Protein AF-A0AA41X0T2-F1 (afdb_monomer_lite)

Sequence (63 aa):
PKELLRLQGFPEDFKVVVSDQQIRKQTGNSVPVPVISAVAKEILKCLNQTDEIKQVKEYSEVI

InterPro domains:
  IPR001525 C-5 cytosine methyltransferase [PF00145] (1-45)
  IPR029063 S-adenosyl-L-methionine-dependent methyltransferase superfamily [SSF53335] (1-49)
  IPR031303 DNA methylase, C-5 cytosine-specific, conserved site [PS00095] (25-43)

Radius of gyration: 19.87 Å; chains: 1; bounding box: 36×31×50 Å

pLDDT: mean 90.28, std 7.97, range [60.59, 97.38]

Structure (mmCIF, N/CA/C/O backbone):
data_AF-A0AA41X0T2-F1
#
_entry.id   AF-A0AA41X0T2-F1
#
loop_
_atom_site.group_PDB
_atom_site.id
_atom_site.type_symbol
_atom_site.label_atom_id
_atom_site.label_alt_id
_atom_site.label_comp_id
_atom_site.label_asym_id
_atom_site.label_entity_id
_atom_site.label_seq_id
_atom_site.pdbx_PDB_ins_code
_atom_site.Cartn_x
_atom_site.Cartn_y
_atom_site.Cartn_z
_atom_site.occupancy
_atom_site.B_iso_or_equiv
_atom_site.auth_seq_id
_atom_site.auth_comp_id
_atom_site.auth_asym_id
_atom_site.auth_atom_id
_atom_site.pdbx_PDB_model_num
ATOM 1 N N . PRO A 1 1 ? 7.374 -5.751 -14.480 1.00 77.19 1 PRO A N 1
ATOM 2 C CA . PRO A 1 1 ? 7.076 -4.659 -13.508 1.00 77.19 1 PRO A CA 1
ATOM 3 C C . PRO A 1 1 ? 5.654 -4.715 -12.943 1.00 77.19 1 PRO A C 1
ATOM 5 O O . PRO A 1 1 ? 5.496 -4.640 -11.732 1.00 77.19 1 PRO A O 1
ATOM 8 N N . LYS A 1 2 ? 4.635 -4.892 -13.800 1.00 86.62 2 LYS A N 1
ATOM 9 C CA . LYS A 1 2 ? 3.225 -4.952 -13.375 1.00 86.62 2 LYS A CA 1
ATOM 10 C C . LYS A 1 2 ? 2.930 -6.041 -12.339 1.00 86.62 2 LYS A C 1
ATOM 12 O O . LYS A 1 2 ? 2.195 -5.791 -11.400 1.00 86.62 2 LYS A O 1
ATOM 17 N N . GLU A 1 3 ? 3.554 -7.210 -12.444 1.00 93.12 3 GLU A N 1
ATOM 18 C CA . GLU A 1 3 ? 3.377 -8.297 -11.465 1.00 93.12 3 GLU A CA 1
ATOM 19 C C . GLU A 1 3 ? 3.822 -7.915 -10.048 1.00 93.12 3 GLU A C 1
ATOM 21 O O . GLU A 1 3 ? 3.189 -8.318 -9.083 1.00 93.12 3 GLU A O 1
ATOM 26 N N . LEU A 1 4 ? 4.864 -7.087 -9.911 1.00 93.75 4 LEU A N 1
ATOM 27 C CA . LEU A 1 4 ? 5.327 -6.610 -8.603 1.00 93.75 4 LEU A CA 1
ATOM 28 C C . LEU A 1 4 ? 4.323 -5.644 -7.974 1.00 93.75 4 LEU A C 1
ATOM 30 O O . LEU A 1 4 ? 4.101 -5.685 -6.771 1.00 93.75 4 LEU A O 1
ATOM 34 N N . LEU A 1 5 ? 3.688 -4.807 -8.795 1.00 94.94 5 LEU A N 1
ATOM 35 C CA . LEU A 1 5 ? 2.603 -3.932 -8.356 1.00 94.94 5 LEU A CA 1
ATOM 36 C C . LEU A 1 5 ? 1.381 -4.753 -7.928 1.00 94.94 5 LEU A C 1
ATOM 38 O O . LEU A 1 5 ? 0.838 -4.506 -6.855 1.00 94.94 5 LEU A O 1
ATOM 42 N N . ARG A 1 6 ? 1.014 -5.783 -8.701 1.00 94.94 6 ARG A N 1
ATOM 43 C CA . ARG A 1 6 ? -0.065 -6.721 -8.343 1.00 94.94 6 ARG A CA 1
ATOM 44 C C . ARG A 1 6 ? 0.229 -7.448 -7.033 1.00 94.94 6 ARG A C 1
ATOM 46 O O . ARG A 1 6 ? -0.643 -7.521 -6.177 1.00 94.94 6 ARG A O 1
ATOM 53 N N . LEU A 1 7 ? 1.464 -7.917 -6.842 1.00 94.56 7 LEU A N 1
ATOM 54 C CA . LEU A 1 7 ? 1.896 -8.572 -5.605 1.00 94.56 7 LEU A CA 1
ATOM 55 C C . LEU A 1 7 ? 1.783 -7.641 -4.390 1.00 94.56 7 LEU A C 1
ATOM 57 O O . LEU A 1 7 ? 1.368 -8.067 -3.318 1.00 94.56 7 LEU A O 1
ATOM 61 N N . GLN A 1 8 ? 2.124 -6.364 -4.566 1.00 96.06 8 GLN A N 1
ATOM 62 C CA . GLN A 1 8 ? 1.979 -5.337 -3.534 1.00 96.06 8 GLN A CA 1
ATOM 63 C C . GLN A 1 8 ? 0.518 -4.875 -3.345 1.00 96.06 8 GLN A C 1
ATOM 65 O O . GLN A 1 8 ? 0.230 -4.136 -2.407 1.00 96.06 8 GLN A O 1
ATOM 70 N N . GLY A 1 9 ? -0.420 -5.317 -4.190 1.00 95.44 9 GLY A N 1
ATOM 71 C CA . GLY A 1 9 ? -1.844 -4.983 -4.104 1.00 95.44 9 GLY A CA 1
ATOM 72 C C . GLY A 1 9 ? -2.225 -3.639 -4.730 1.00 95.44 9 GLY A C 1
ATOM 73 O O . GLY A 1 9 ? -3.254 -3.073 -4.366 1.00 95.44 9 GLY A O 1
ATOM 74 N N . PHE A 1 10 ? -1.408 -3.106 -5.644 1.00 95.12 10 PHE A N 1
ATOM 75 C CA . PHE A 1 10 ? -1.761 -1.903 -6.399 1.00 95.12 10 PHE A CA 1
ATOM 76 C C . PHE A 1 10 ? -2.858 -2.188 -7.443 1.00 95.12 10 PHE A C 1
ATOM 78 O O . PHE A 1 10 ? -2.940 -3.309 -7.951 1.00 95.12 10 PHE A O 1
ATOM 85 N N . PRO A 1 11 ? -3.667 -1.174 -7.806 1.00 94.31 11 PRO A N 1
ATOM 86 C CA . PRO A 1 11 ? -4.674 -1.282 -8.862 1.00 94.31 11 PRO A CA 1
ATOM 87 C C . PRO A 1 11 ? -4.095 -1.691 -10.228 1.00 94.31 11 PRO A C 1
ATOM 89 O O . PRO A 1 11 ? -2.947 -1.380 -10.551 1.00 94.31 11 PRO A O 1
ATOM 92 N N . GLU A 1 12 ? -4.907 -2.340 -11.067 1.00 92.56 12 GLU A N 1
ATOM 93 C CA . GLU A 1 12 ? -4.499 -2.771 -12.419 1.00 92.56 12 GLU A CA 1
ATOM 94 C C . GLU A 1 12 ? -4.202 -1.599 -13.367 1.00 92.56 12 GLU A C 1
ATOM 96 O O . GLU A 1 12 ? -3.386 -1.714 -14.287 1.00 92.56 12 GLU A O 1
ATOM 101 N N . ASP A 1 13 ? -4.845 -0.458 -13.131 1.00 94.25 13 ASP A N 1
ATOM 102 C CA . ASP A 1 13 ? -4.678 0.794 -13.865 1.00 94.25 13 ASP A CA 1
ATOM 103 C C . ASP A 1 13 ? -3.556 1.683 -13.297 1.00 94.25 13 ASP A C 1
ATOM 105 O O . ASP A 1 13 ? -3.365 2.814 -13.752 1.00 94.25 13 ASP A O 1
ATOM 109 N N . PHE A 1 14 ? -2.759 1.178 -12.346 1.00 93.38 14 PHE A N 1
ATOM 110 C CA . PHE A 1 14 ? -1.655 1.934 -11.763 1.00 93.38 14 PHE A CA 1
ATOM 111 C C . PHE A 1 14 ? -0.622 2.342 -12.825 1.00 93.38 14 PHE A C 1
ATOM 113 O O . PHE A 1 14 ? 0.027 1.513 -13.477 1.00 93.38 14 PHE A O 1
ATOM 120 N N . LYS A 1 15 ? -0.442 3.657 -12.987 1.00 92.94 15 LYS A N 1
ATOM 121 C CA . LYS A 1 15 ? 0.437 4.228 -14.008 1.00 92.94 15 LYS A CA 1
ATOM 122 C C . LYS A 1 15 ? 1.901 4.161 -13.579 1.00 92.94 15 LYS A C 1
ATOM 124 O O . LYS A 1 15 ? 2.339 4.855 -12.666 1.00 92.94 15 LYS A O 1
ATOM 129 N N . VAL A 1 16 ? 2.689 3.387 -14.319 1.00 93.56 16 VAL A N 1
ATOM 130 C CA . VAL A 1 16 ? 4.152 3.384 -14.213 1.00 93.56 16 VAL A CA 1
ATOM 131 C C . VAL A 1 16 ? 4.722 4.520 -15.062 1.00 93.56 16 VAL A C 1
ATOM 133 O O . VAL A 1 16 ? 4.573 4.514 -16.280 1.00 93.56 16 VAL A O 1
ATOM 136 N N . VAL A 1 17 ? 5.371 5.495 -14.419 1.00 94.88 17 VAL A N 1
ATOM 137 C CA . VAL A 1 17 ? 5.984 6.672 -15.080 1.00 94.88 17 VAL A CA 1
ATOM 138 C C . VAL A 1 17 ? 7.516 6.681 -15.027 1.00 94.88 17 VAL A C 1
ATOM 140 O O . VAL A 1 17 ? 8.147 7.648 -15.439 1.00 94.88 17 VAL A O 1
ATOM 143 N N . VAL A 1 18 ? 8.119 5.616 -14.500 1.00 93.38 18 VAL A N 1
ATOM 144 C CA . VAL A 1 18 ? 9.572 5.463 -14.335 1.00 93.38 18 VAL A CA 1
ATOM 145 C C . VAL A 1 18 ? 10.047 4.168 -14.991 1.00 93.38 18 VAL A C 1
ATOM 147 O O . VAL A 1 18 ? 9.233 3.332 -15.381 1.00 93.38 18 VAL A O 1
ATOM 150 N N . SER A 1 19 ? 11.364 3.985 -15.102 1.00 95.06 19 SER A N 1
ATOM 151 C CA . SER A 1 19 ? 11.937 2.761 -15.673 1.00 95.06 19 SER A CA 1
ATOM 152 C C . SER A 1 19 ? 11.619 1.511 -14.841 1.00 95.06 19 SER A C 1
ATOM 154 O O . SER A 1 19 ? 11.395 1.570 -13.628 1.00 95.06 19 SER A O 1
ATOM 156 N N . ASP A 1 20 ? 11.695 0.344 -15.479 1.00 93.44 20 ASP A N 1
ATOM 157 C CA . ASP A 1 20 ? 11.466 -0.955 -14.839 1.00 93.44 20 ASP A CA 1
ATOM 158 C C . ASP A 1 20 ? 12.368 -1.206 -13.623 1.00 93.44 20 ASP A C 1
ATOM 160 O O . ASP A 1 20 ? 11.926 -1.790 -12.630 1.00 93.44 20 ASP A O 1
ATOM 164 N N . GLN A 1 21 ? 13.623 -0.748 -13.675 1.00 94.94 21 GLN A N 1
ATOM 165 C CA . GLN A 1 21 ? 14.561 -0.848 -12.552 1.00 94.94 21 GLN A CA 1
ATOM 166 C C . GLN A 1 21 ? 14.105 0.004 -11.361 1.00 94.94 21 GLN A C 1
ATOM 168 O O . GLN A 1 21 ? 14.154 -0.448 -10.215 1.00 94.94 21 GLN A O 1
ATOM 173 N N . GLN A 1 22 ? 13.616 1.219 -11.621 1.00 94.94 22 GLN A N 1
ATOM 174 C CA . GLN A 1 22 ? 13.110 2.111 -10.578 1.00 94.94 22 GLN A CA 1
ATOM 175 C C . GLN A 1 22 ? 11.820 1.570 -9.960 1.00 94.94 22 GLN A C 1
ATOM 177 O O . GLN A 1 22 ? 11.712 1.576 -8.735 1.00 94.94 22 GLN A O 1
ATOM 182 N N . ILE A 1 23 ? 10.894 1.025 -10.762 1.00 94.88 23 ILE A N 1
ATOM 183 C CA . ILE A 1 23 ? 9.689 0.371 -10.229 1.00 94.88 23 ILE A CA 1
ATOM 184 C C . ILE A 1 23 ? 10.052 -0.797 -9.330 1.00 94.88 23 ILE A C 1
ATOM 186 O O . ILE A 1 23 ? 9.526 -0.866 -8.228 1.00 94.88 23 ILE A O 1
ATOM 190 N N . ARG A 1 24 ? 10.978 -1.672 -9.741 1.00 94.00 24 ARG A N 1
ATOM 191 C CA . ARG A 1 24 ? 11.422 -2.799 -8.902 1.00 94.00 24 ARG A CA 1
ATOM 192 C C . ARG A 1 24 ? 11.884 -2.326 -7.524 1.00 94.00 24 ARG A C 1
ATOM 194 O O . ARG A 1 24 ? 11.458 -2.886 -6.515 1.00 94.00 24 ARG A O 1
ATOM 201 N N . LYS A 1 25 ? 12.696 -1.264 -7.484 1.00 95.38 25 LYS A N 1
ATOM 202 C CA . LYS A 1 25 ? 13.167 -0.652 -6.235 1.00 95.38 25 LYS A CA 1
ATOM 203 C C . LYS A 1 25 ? 12.022 -0.036 -5.423 1.00 95.38 25 LYS A C 1
ATOM 205 O O . LYS A 1 25 ? 11.946 -0.265 -4.222 1.00 95.38 25 LYS A O 1
ATOM 210 N N . GLN A 1 26 ? 11.128 0.716 -6.063 1.00 95.06 26 GLN A N 1
ATOM 211 C CA . GLN A 1 26 ? 9.984 1.344 -5.394 1.00 95.06 26 GLN A CA 1
ATOM 212 C C . GLN A 1 26 ? 9.032 0.301 -4.810 1.00 95.06 26 GLN A C 1
ATOM 214 O O . GLN A 1 26 ? 8.666 0.412 -3.649 1.00 95.06 26 GLN A O 1
ATOM 219 N N . THR A 1 27 ? 8.697 -0.747 -5.566 1.00 93.50 27 THR A N 1
ATOM 220 C CA . THR A 1 27 ? 7.840 -1.840 -5.089 1.00 93.50 27 THR A CA 1
ATOM 221 C C . THR A 1 27 ? 8.499 -2.663 -3.990 1.00 93.50 27 THR A C 1
ATOM 223 O O . THR A 1 27 ? 7.799 -3.128 -3.104 1.00 93.50 27 THR A O 1
ATOM 226 N N . GLY A 1 28 ? 9.826 -2.838 -4.021 1.00 92.94 28 GLY A N 1
ATOM 227 C CA . GLY A 1 28 ? 10.558 -3.566 -2.978 1.00 92.94 28 GLY A CA 1
ATOM 228 C C . GLY A 1 28 ? 10.672 -2.794 -1.661 1.00 92.94 28 GLY A C 1
ATOM 229 O O . GLY A 1 28 ? 10.688 -3.404 -0.600 1.00 92.94 28 GLY A O 1
ATOM 230 N N . ASN A 1 29 ? 10.706 -1.462 -1.730 1.00 94.25 29 ASN A N 1
ATOM 231 C CA . ASN A 1 29 ? 10.738 -0.585 -0.556 1.00 94.25 29 ASN A CA 1
ATOM 232 C C . ASN A 1 29 ? 9.340 -0.145 -0.092 1.00 94.25 29 ASN A C 1
ATOM 234 O O . ASN A 1 29 ? 9.224 0.592 0.886 1.00 94.25 29 ASN A O 1
ATOM 238 N N . SER A 1 30 ? 8.289 -0.528 -0.816 1.00 94.25 30 SER A N 1
ATOM 239 C CA . SER A 1 30 ? 6.911 -0.196 -0.468 1.00 94.25 30 SER A CA 1
ATOM 240 C C . SER A 1 30 ? 6.334 -1.227 0.499 1.00 94.25 30 SER A C 1
ATOM 242 O O . SER A 1 30 ? 6.769 -2.377 0.546 1.00 94.25 30 SER A O 1
ATOM 244 N N . VAL A 1 31 ? 5.332 -0.802 1.263 1.00 95.31 31 VAL A N 1
ATOM 245 C CA . VAL A 1 31 ? 4.512 -1.691 2.086 1.00 95.31 31 VAL A CA 1
ATOM 246 C C . VAL A 1 31 ? 3.310 -2.134 1.247 1.00 95.31 31 VAL A C 1
ATOM 248 O O . VAL A 1 31 ? 2.705 -1.276 0.597 1.00 95.31 31 VAL A O 1
ATOM 251 N N . PRO A 1 32 ? 2.905 -3.417 1.287 1.00 96.19 32 PRO A N 1
ATOM 252 C CA . PRO A 1 32 ? 1.730 -3.865 0.555 1.00 96.19 32 PRO A CA 1
ATOM 253 C C . PRO A 1 32 ? 0.473 -3.075 0.939 1.00 96.19 32 PRO A C 1
ATOM 255 O O . PRO A 1 32 ? 0.162 -2.899 2.122 1.00 96.19 32 PRO A O 1
ATOM 258 N N . VAL A 1 33 ? -0.295 -2.662 -0.068 1.00 96.12 33 VAL A N 1
ATOM 259 C CA . VAL A 1 33 ? -1.565 -1.931 0.059 1.00 96.12 33 VAL A CA 1
ATOM 260 C C . VAL A 1 33 ? -2.545 -2.579 1.057 1.00 96.12 33 VAL A C 1
ATOM 262 O O . VAL A 1 33 ? -3.081 -1.855 1.902 1.00 96.12 33 VAL A O 1
ATOM 265 N N . PRO A 1 34 ? -2.781 -3.911 1.057 1.00 95.94 34 PRO A N 1
ATOM 266 C CA . PRO A 1 34 ? -3.705 -4.510 2.024 1.00 95.94 34 PRO A CA 1
ATOM 267 C C . PRO A 1 34 ? -3.226 -4.390 3.479 1.00 95.94 34 PRO A C 1
ATOM 269 O O . PRO A 1 34 ? -4.051 -4.248 4.381 1.00 95.94 34 PRO A O 1
ATOM 272 N N . VAL A 1 35 ? -1.910 -4.395 3.719 1.00 96.88 35 VAL A N 1
ATOM 273 C CA . VAL A 1 35 ? -1.338 -4.290 5.071 1.00 96.88 35 VAL A CA 1
ATOM 274 C C . VAL A 1 35 ? -1.558 -2.890 5.626 1.00 96.88 35 VAL A C 1
ATOM 276 O O . VAL A 1 35 ? -2.107 -2.737 6.717 1.00 96.88 35 VAL A O 1
ATOM 279 N N . ILE A 1 36 ? -1.194 -1.859 4.859 1.00 96.62 36 ILE A N 1
ATOM 280 C CA . ILE A 1 36 ? -1.391 -0.478 5.306 1.00 96.62 36 ILE A CA 1
ATOM 281 C C . ILE A 1 36 ? -2.881 -0.138 5.453 1.00 96.62 36 ILE A C 1
ATOM 283 O O . ILE A 1 36 ? -3.245 0.599 6.365 1.00 96.62 36 ILE A O 1
ATOM 287 N N . SER A 1 37 ? -3.761 -0.732 4.636 1.00 96.62 37 SER A N 1
ATOM 288 C CA . SER A 1 37 ? -5.214 -0.582 4.786 1.00 96.62 37 SER A CA 1
ATOM 289 C C . SER A 1 37 ? -5.723 -1.121 6.127 1.00 96.62 37 SER A C 1
ATOM 291 O O . SER A 1 37 ? -6.539 -0.468 6.777 1.00 96.62 37 SER A O 1
ATO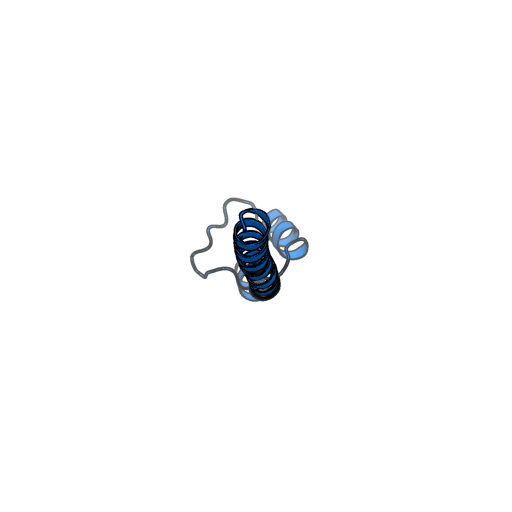M 293 N N . ALA A 1 38 ? -5.230 -2.279 6.577 1.00 97.06 38 ALA A N 1
ATOM 294 C CA . ALA A 1 38 ? -5.593 -2.833 7.881 1.00 97.06 38 ALA A CA 1
ATOM 295 C C . ALA A 1 38 ? -5.112 -1.939 9.036 1.00 97.06 38 ALA A C 1
ATOM 297 O O . ALA A 1 38 ? -5.886 -1.632 9.940 1.00 97.06 38 ALA A O 1
ATOM 298 N N . VAL A 1 39 ? -3.870 -1.451 8.966 1.00 97.38 39 VAL A N 1
ATOM 299 C CA . VAL A 1 39 ? -3.317 -0.529 9.972 1.00 97.38 39 VAL A CA 1
ATOM 300 C C . VAL A 1 39 ? -4.113 0.779 10.016 1.00 97.38 39 VAL A C 1
ATOM 302 O O . VAL A 1 39 ? -4.472 1.245 11.095 1.00 97.38 39 VAL A O 1
ATOM 305 N N . ALA A 1 40 ? -4.455 1.348 8.857 1.00 97.00 40 ALA A N 1
ATOM 306 C CA . ALA A 1 40 ? -5.241 2.577 8.774 1.00 97.00 40 ALA A CA 1
ATOM 307 C C . ALA A 1 40 ? -6.635 2.433 9.410 1.00 97.00 40 ALA A C 1
ATOM 309 O O . ALA A 1 40 ? -7.114 3.375 10.039 1.00 97.00 40 ALA A O 1
ATOM 310 N N . LYS A 1 41 ? -7.272 1.258 9.301 1.00 96.75 41 LYS A N 1
ATOM 311 C CA . LYS A 1 41 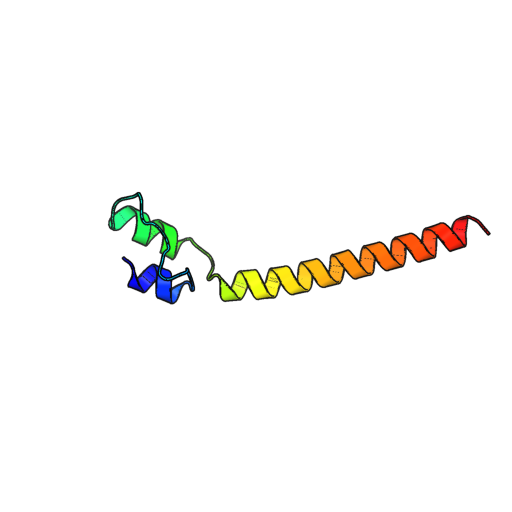? -8.560 0.983 9.962 1.00 96.75 41 LYS A CA 1
ATOM 312 C C . LYS A 1 41 ? -8.449 1.037 11.484 1.00 96.75 41 LYS A C 1
ATOM 314 O O . LYS A 1 41 ? -9.300 1.649 12.124 1.00 96.75 41 LYS A O 1
ATOM 319 N N . GLU A 1 42 ? -7.403 0.447 12.054 1.00 96.19 42 GLU A N 1
ATOM 320 C CA . GLU A 1 42 ? -7.181 0.504 13.504 1.00 96.19 42 GLU A CA 1
ATOM 321 C C . GLU A 1 42 ? -6.838 1.924 13.967 1.00 96.19 42 GLU A C 1
ATOM 323 O O . GLU A 1 42 ? -7.360 2.380 14.981 1.00 96.19 42 GLU A O 1
ATOM 328 N N . ILE A 1 43 ? -6.047 2.670 13.187 1.00 95.81 43 ILE A N 1
ATOM 329 C CA . ILE A 1 43 ? -5.780 4.088 13.472 1.00 95.81 43 ILE A CA 1
ATOM 330 C C . ILE A 1 43 ? -7.093 4.883 13.513 1.00 95.81 43 ILE A C 1
ATOM 332 O O . ILE A 1 43 ? -7.334 5.604 14.478 1.00 95.81 43 ILE A O 1
ATOM 336 N N . LEU A 1 44 ? -7.964 4.725 12.511 1.00 94.00 44 LEU A N 1
ATOM 337 C CA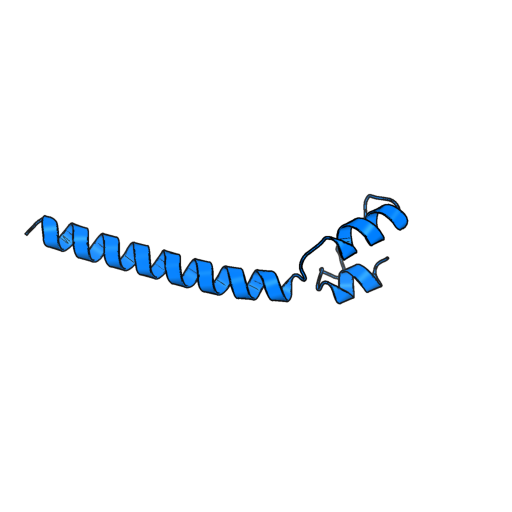 . LEU A 1 44 ? -9.262 5.408 12.464 1.00 94.00 44 LEU A CA 1
ATOM 338 C C . LEU A 1 44 ? -10.151 5.046 13.656 1.00 94.00 44 LEU A C 1
ATOM 340 O O . LEU A 1 44 ? -10.787 5.922 14.235 1.00 94.00 44 LEU A O 1
ATOM 344 N N . LYS A 1 45 ? -10.167 3.773 14.060 1.00 93.81 45 LYS A N 1
ATOM 345 C CA . LYS A 1 45 ? -10.909 3.322 15.240 1.00 93.81 45 LYS A CA 1
ATOM 346 C C . LYS A 1 45 ? -10.433 4.032 16.510 1.00 93.81 45 LYS A C 1
ATOM 348 O O . LYS A 1 45 ? -11.262 4.528 17.267 1.00 93.81 45 LYS A O 1
ATOM 353 N N . CYS A 1 46 ? -9.120 4.122 16.715 1.00 93.75 46 CYS A N 1
ATOM 354 C CA . CYS A 1 46 ? -8.545 4.820 17.866 1.00 93.75 46 CYS A CA 1
ATOM 355 C C . CYS A 1 46 ? -8.854 6.324 17.852 1.00 93.75 46 CYS A C 1
ATOM 357 O O . CYS A 1 46 ? -9.139 6.905 18.900 1.00 93.75 46 CYS A O 1
ATOM 359 N N . LEU A 1 47 ? -8.812 6.959 16.677 1.00 92.38 47 LEU A N 1
ATOM 360 C CA . LEU A 1 47 ? -9.128 8.383 16.537 1.00 92.38 47 LEU A CA 1
ATOM 361 C C . LEU A 1 47 ? -10.599 8.665 16.860 1.00 92.38 47 LEU A C 1
ATOM 363 O O . LEU A 1 47 ? -10.871 9.506 17.711 1.00 92.38 47 LEU A O 1
ATOM 367 N N . ASN A 1 48 ? -11.525 7.890 16.293 1.00 90.38 48 ASN A N 1
ATOM 368 C CA . ASN A 1 48 ? -12.957 8.054 16.551 1.00 90.38 48 ASN A CA 1
ATOM 369 C C . ASN A 1 48 ? -13.301 7.838 18.035 1.00 90.38 48 ASN A C 1
ATOM 371 O O . ASN A 1 48 ? -14.046 8.622 18.615 1.00 90.38 48 ASN A O 1
ATOM 375 N N . GLN A 1 49 ? -12.701 6.830 18.682 1.00 85.50 49 GLN A N 1
ATOM 376 C CA . GLN A 1 49 ? -12.854 6.626 20.130 1.00 85.50 49 GLN A CA 1
ATOM 377 C C . GLN A 1 49 ? -12.329 7.818 20.939 1.00 85.50 49 GLN A C 1
ATOM 379 O O . GLN A 1 49 ? -12.917 8.199 21.948 1.00 85.50 49 GLN A O 1
ATOM 384 N N . THR A 1 50 ? -11.219 8.416 20.507 1.00 81.44 50 THR A N 1
ATOM 385 C CA . THR A 1 50 ? -10.649 9.590 21.175 1.00 81.44 50 THR A CA 1
ATOM 386 C C . THR A 1 50 ? -11.574 10.801 21.055 1.00 81.44 50 THR A C 1
ATOM 388 O O . THR A 1 50 ? -11.714 11.549 22.023 1.00 81.44 50 THR A O 1
ATOM 391 N N . ASP A 1 51 ? -12.219 10.993 19.906 1.00 79.12 51 ASP A N 1
ATOM 392 C CA . ASP A 1 51 ? -13.146 12.106 19.685 1.00 79.12 51 ASP A CA 1
ATOM 393 C C . ASP A 1 51 ? -14.439 11.948 20.503 1.00 79.12 51 ASP A C 1
ATOM 395 O O . ASP A 1 51 ? -14.888 12.914 21.123 1.00 79.12 51 ASP A O 1
ATOM 399 N N . GLU A 1 52 ? -14.969 10.726 20.620 1.00 77.81 52 GLU A N 1
ATOM 400 C CA . GLU A 1 52 ? -16.093 10.412 21.517 1.00 77.81 52 GLU A CA 1
ATOM 401 C C . GLU A 1 52 ? -15.738 10.678 22.993 1.00 77.81 52 GLU A C 1
ATOM 403 O O . GLU A 1 52 ? -16.502 11.318 23.718 1.00 77.81 52 GLU A O 1
ATOM 408 N N . ILE A 1 53 ? -14.547 10.257 23.445 1.00 77.19 53 ILE A N 1
ATOM 409 C CA . ILE A 1 53 ? -14.072 10.500 24.820 1.00 77.19 53 ILE A CA 1
ATOM 410 C C . ILE A 1 53 ? -13.899 11.998 25.097 1.00 77.19 53 ILE A C 1
ATOM 412 O O . ILE A 1 53 ? -14.230 12.458 26.193 1.00 77.19 53 ILE A O 1
ATOM 416 N N . LYS A 1 54 ? -13.381 12.767 24.131 1.00 78.25 54 LYS A N 1
ATOM 417 C CA . LY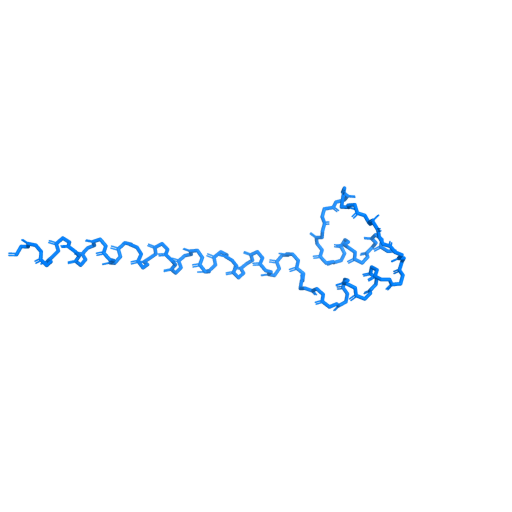S A 1 54 ? -13.226 14.223 24.267 1.00 78.25 54 LYS A CA 1
ATOM 418 C C . LYS A 1 54 ? -14.573 14.915 24.421 1.00 78.25 54 LYS A C 1
ATOM 420 O O . LYS A 1 54 ? -14.712 15.706 25.346 1.00 78.25 54 LYS A O 1
ATOM 425 N N . GLN A 1 55 ? -15.560 14.571 23.590 1.00 77.00 55 GLN A N 1
ATOM 426 C CA . GLN A 1 55 ? -16.904 15.139 23.706 1.00 77.00 55 GLN A CA 1
ATOM 427 C C . GLN A 1 55 ? -17.526 14.828 25.072 1.00 77.00 55 GLN A C 1
ATOM 429 O O . GLN A 1 55 ? -17.984 15.741 25.751 1.00 77.00 55 GLN A O 1
ATOM 434 N N . VAL A 1 56 ? -17.490 13.570 25.528 1.00 80.12 56 VAL A N 1
ATOM 435 C CA . VAL A 1 56 ? -18.047 13.197 26.843 1.00 80.12 56 VAL A CA 1
ATOM 436 C C . VAL A 1 56 ? -17.360 13.952 27.985 1.00 80.12 56 VAL A C 1
ATOM 438 O O . VAL A 1 56 ? -18.040 14.428 28.894 1.00 80.12 56 VAL A O 1
ATOM 441 N N . LYS A 1 57 ? -16.029 14.100 27.933 1.00 77.62 57 LYS A N 1
ATOM 442 C CA . LYS A 1 57 ? -15.288 14.888 28.927 1.00 77.62 57 LYS A CA 1
ATOM 443 C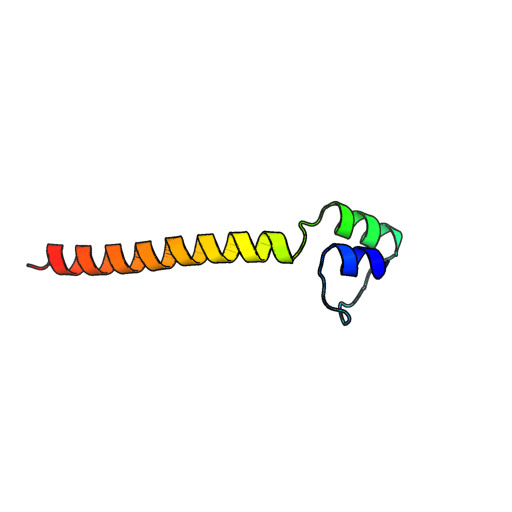 C . LYS A 1 57 ? -15.685 16.358 28.917 1.00 77.62 57 LYS A C 1
ATOM 445 O O . LYS A 1 57 ? -15.968 16.899 29.978 1.00 77.62 57 LYS A O 1
ATOM 450 N N . GLU A 1 58 ? -15.746 16.976 27.744 1.00 81.44 58 GLU A N 1
ATOM 451 C CA . GLU A 1 58 ? -16.076 18.395 27.599 1.00 81.44 58 GLU A CA 1
ATOM 452 C C . GLU A 1 58 ? -17.494 18.693 28.113 1.00 81.44 58 GLU A C 1
ATOM 454 O O . GLU A 1 58 ? -17.685 19.640 28.866 1.00 81.44 58 GLU A O 1
ATOM 459 N N . TYR A 1 59 ? -18.473 17.821 27.839 1.00 78.00 59 TYR A N 1
ATOM 460 C CA . TYR A 1 59 ? -19.807 17.919 28.449 1.00 78.00 59 TYR A CA 1
ATOM 461 C C . TYR A 1 59 ? -19.782 17.751 29.978 1.00 78.00 59 TYR A C 1
ATOM 463 O O . TYR A 1 59 ? -20.535 18.431 30.671 1.00 78.00 59 TYR A O 1
ATOM 471 N N . SER A 1 60 ? -18.942 16.857 30.513 1.00 74.25 60 SER A N 1
ATOM 472 C CA . SER A 1 60 ? -18.833 16.637 31.964 1.00 74.25 60 SER A CA 1
ATOM 473 C C . SER A 1 60 ? -18.104 17.754 32.716 1.00 74.25 60 SER A C 1
ATOM 475 O O . SER A 1 60 ? -18.352 17.924 33.899 1.00 74.25 60 SER A O 1
ATOM 477 N N . GLU A 1 61 ? -17.224 18.510 32.052 1.00 82.31 61 GLU A N 1
ATOM 478 C CA . GLU A 1 61 ? -16.504 19.651 32.643 1.00 82.31 61 GLU A CA 1
ATOM 479 C C . GLU A 1 61 ? -17.350 20.939 32.672 1.00 82.31 61 GLU A C 1
ATOM 481 O O . GLU A 1 61 ? -16.992 21.898 33.353 1.00 82.31 61 GLU A O 1
ATOM 486 N N . VAL A 1 62 ? -18.466 20.971 31.934 1.00 74.88 62 VAL A N 1
ATOM 487 C CA . VAL A 1 62 ? -19.392 22.115 31.852 1.00 74.88 62 VAL A CA 1
ATOM 488 C C . VAL A 1 62 ? -20.531 22.035 32.891 1.00 74.88 62 VAL A C 1
ATOM 490 O O . VAL A 1 62 ? -21.200 23.043 33.128 1.00 74.88 62 VAL A O 1
ATOM 493 N N . ILE A 1 63 ? -20.747 20.875 33.526 1.00 60.59 63 ILE A N 1
ATOM 494 C CA . ILE A 1 63 ? -21.707 20.662 34.634 1.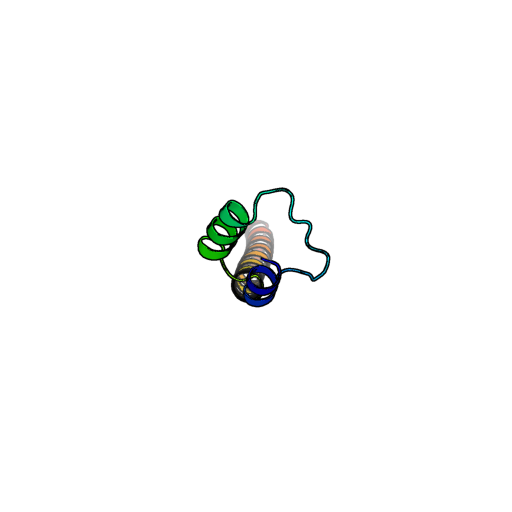00 60.59 63 ILE A CA 1
ATOM 495 C C . ILE A 1 63 ? -20.966 20.725 35.971 1.00 60.59 63 ILE A C 1
ATOM 497 O O . ILE A 1 63 ? -21.500 21.372 36.900 1.00 60.59 63 ILE A O 1
#

Secondary structure (DSSP, 8-state):
-HHHHHHHT--TT----S-HHHHHHHHHSSPPHHHHHHHHHHHHHHHHHHHHHHHHHHHHH--

Organism: NCBI:txid2961944

Foldseek 3Di:
DQVLCVVLPHDSPDDDPDDPVVVVVVSVPDHRPVVVVVVVVVVVVVVVVVVVVVVVVVVVVVD